Protein AF-A0A109FI94-F1 (afdb_monomer)

Radius of gyration: 16.59 Å; Cα contacts (8 Å, |Δi|>4): 95; chains: 1; bounding box: 42×20×38 Å

Structure (mmCIF, N/CA/C/O backbone):
data_AF-A0A109FI94-F1
#
_entry.id   AF-A0A109FI94-F1
#
loop_
_atom_site.group_PDB
_atom_site.id
_atom_site.type_symbol
_atom_site.label_atom_id
_atom_site.label_alt_id
_atom_site.label_comp_id
_atom_site.label_asym_id
_atom_site.label_entity_id
_atom_site.label_seq_id
_atom_site.pdbx_PDB_ins_code
_atom_site.Cartn_x
_atom_site.Cartn_y
_atom_site.Cartn_z
_atom_site.occupancy
_atom_site.B_iso_or_equiv
_atom_site.auth_seq_id
_atom_site.auth_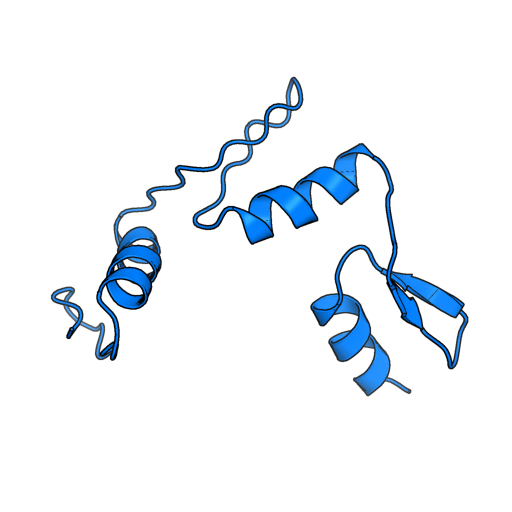comp_id
_atom_site.auth_asym_id
_atom_site.auth_atom_id
_atom_site.pdbx_PDB_model_num
ATOM 1 N N . HIS A 1 1 ? 10.724 2.139 -19.602 1.00 91.19 1 HIS A N 1
ATOM 2 C CA . HIS A 1 1 ? 11.697 1.624 -18.616 1.00 91.19 1 HIS A CA 1
ATOM 3 C C . HIS A 1 1 ? 11.439 0.140 -18.350 1.00 91.19 1 HIS A C 1
ATOM 5 O O . HIS A 1 1 ? 10.527 -0.166 -17.583 1.00 91.19 1 HIS A O 1
ATOM 11 N N . PRO A 1 2 ? 12.141 -0.774 -19.041 1.00 92.50 2 PRO A N 1
ATOM 12 C CA . PRO A 1 2 ? 12.055 -2.212 -18.773 1.00 92.50 2 PRO A CA 1
ATOM 13 C C . PRO A 1 2 ? 12.753 -2.578 -17.456 1.00 92.50 2 PRO A C 1
ATOM 15 O O . PRO A 1 2 ? 13.739 -1.938 -17.089 1.00 92.50 2 PRO A O 1
ATOM 18 N N . CYS A 1 3 ? 12.234 -3.582 -16.747 1.00 94.56 3 CYS A N 1
ATOM 19 C CA . CYS A 1 3 ? 12.917 -4.162 -15.597 1.00 94.56 3 CYS A CA 1
ATOM 20 C C . CYS A 1 3 ? 14.106 -5.021 -16.066 1.00 94.56 3 CYS A C 1
ATOM 22 O O . CYS A 1 3 ? 13.928 -5.807 -16.992 1.00 94.56 3 CYS A O 1
ATOM 24 N N . PRO A 1 4 ? 15.307 -4.882 -15.472 1.00 92.62 4 PRO A N 1
ATOM 25 C CA . PRO A 1 4 ? 16.474 -5.677 -15.860 1.00 92.62 4 PRO A CA 1
ATOM 26 C C . PRO A 1 4 ? 16.568 -7.033 -15.137 1.00 92.62 4 PRO A C 1
ATOM 28 O O . PRO A 1 4 ? 17.504 -7.783 -15.388 1.00 92.62 4 PRO A O 1
ATOM 31 N N . ILE A 1 5 ? 15.660 -7.328 -14.200 1.00 93.94 5 ILE A N 1
ATOM 32 C CA . ILE A 1 5 ? 15.702 -8.558 -13.399 1.00 93.94 5 ILE A CA 1
ATOM 33 C C . ILE A 1 5 ? 15.254 -9.751 -14.261 1.00 93.94 5 ILE A C 1
ATOM 35 O O . ILE A 1 5 ? 14.188 -9.651 -14.877 1.00 93.94 5 ILE A O 1
ATOM 39 N N . PRO A 1 6 ? 16.020 -10.864 -14.292 1.00 93.06 6 PRO A N 1
ATOM 40 C CA . PRO A 1 6 ? 15.595 -12.099 -14.949 1.00 93.06 6 PRO A CA 1
ATOM 41 C C . PRO A 1 6 ? 14.205 -12.536 -14.471 1.00 93.06 6 PRO A C 1
ATOM 43 O O . PRO A 1 6 ? 13.861 -12.335 -13.306 1.00 93.06 6 PRO A O 1
ATOM 46 N N . ASP A 1 7 ? 13.392 -13.073 -15.382 1.00 92.31 7 ASP A N 1
ATOM 47 C CA . ASP A 1 7 ? 12.015 -13.516 -15.107 1.00 92.31 7 ASP A CA 1
ATOM 48 C C . ASP A 1 7 ? 11.045 -12.392 -14.669 1.00 92.31 7 ASP A C 1
ATOM 50 O O . ASP A 1 7 ? 9.984 -12.643 -14.090 1.00 92.31 7 ASP A O 1
ATOM 54 N N . CYS A 1 8 ? 11.375 -11.123 -14.957 1.00 93.69 8 CYS A N 1
ATOM 55 C CA . CYS A 1 8 ? 10.487 -9.979 -14.746 1.00 93.69 8 CYS A CA 1
ATOM 56 C C . CYS A 1 8 ? 10.241 -9.182 -16.037 1.00 93.69 8 CYS A C 1
ATOM 58 O O . CYS A 1 8 ? 10.934 -8.213 -16.342 1.00 93.69 8 CYS A O 1
ATOM 60 N N . ASP A 1 9 ? 9.155 -9.501 -16.745 1.00 94.38 9 ASP A N 1
ATOM 61 C CA . ASP A 1 9 ? 8.787 -8.851 -18.017 1.00 94.38 9 ASP A CA 1
ATOM 62 C C . ASP A 1 9 ? 8.135 -7.462 -17.876 1.00 94.38 9 ASP A C 1
ATOM 64 O O . ASP A 1 9 ? 7.586 -6.897 -18.831 1.00 94.38 9 ASP A O 1
ATOM 68 N N . LYS A 1 10 ? 8.163 -6.864 -16.679 1.00 96.19 10 LYS A N 1
ATOM 69 C CA . LYS A 1 10 ? 7.475 -5.593 -16.425 1.00 96.19 10 LYS A CA 1
ATOM 70 C C . LYS A 1 10 ? 8.188 -4.421 -17.095 1.00 96.19 10 LYS A C 1
ATOM 72 O O . LYS A 1 10 ? 9.382 -4.182 -16.907 1.00 96.19 10 LYS A O 1
ATOM 77 N N . LYS A 1 11 ? 7.411 -3.614 -17.819 1.00 96.62 11 LYS A N 1
ATOM 78 C CA . LYS A 1 11 ? 7.854 -2.368 -18.457 1.00 96.62 11 LYS A CA 1
ATOM 79 C C . LYS A 1 11 ? 7.001 -1.207 -17.965 1.00 96.62 11 LYS A C 1
ATOM 81 O O . LYS A 1 11 ? 5.781 -1.307 -17.888 1.00 96.62 11 LYS A O 1
ATOM 86 N N . PHE A 1 12 ? 7.649 -0.090 -17.654 1.00 97.19 12 PHE A N 1
ATOM 87 C CA . PHE A 1 12 ? 6.995 1.092 -17.095 1.00 97.19 12 PHE A CA 1
ATOM 88 C C . PHE A 1 12 ? 7.152 2.293 -18.015 1.00 97.19 12 PHE A C 1
ATOM 90 O O . PHE A 1 12 ? 8.248 2.550 -18.521 1.00 97.19 12 PHE A O 1
ATOM 97 N N . ALA A 1 13 ? 6.075 3.059 -18.182 1.00 97.06 13 ALA A N 1
ATOM 98 C CA . ALA A 1 13 ? 6.093 4.302 -18.949 1.00 97.06 13 ALA A CA 1
ATOM 99 C C . ALA A 1 13 ? 6.927 5.395 -18.258 1.00 97.06 13 ALA A C 1
ATOM 101 O O . ALA A 1 13 ? 7.628 6.144 -18.928 1.00 97.06 13 ALA A O 1
ATOM 102 N N . ARG A 1 14 ? 6.902 5.461 -16.917 1.00 97.19 14 ARG A N 1
ATOM 103 C CA . ARG A 1 14 ? 7.626 6.473 -16.127 1.00 97.19 14 ARG A CA 1
ATOM 104 C C . ARG A 1 14 ? 8.756 5.862 -15.305 1.00 97.19 14 ARG A C 1
ATOM 106 O O . ARG A 1 14 ? 8.630 4.755 -14.779 1.00 97.19 14 ARG A O 1
ATOM 113 N N . LYS A 1 15 ? 9.849 6.616 -15.138 1.00 95.75 15 LYS A N 1
ATOM 114 C CA . LYS A 1 15 ? 11.010 6.198 -14.332 1.00 95.75 15 LYS A CA 1
ATOM 115 C C . LYS A 1 15 ? 10.641 5.998 -12.863 1.00 95.75 15 LYS A C 1
ATOM 117 O O . LYS A 1 15 ? 11.109 5.049 -12.248 1.00 95.75 15 LYS A O 1
ATOM 122 N N . SER A 1 16 ? 9.788 6.857 -12.310 1.00 94.94 16 SER A N 1
ATOM 123 C CA . SER A 1 16 ? 9.308 6.754 -10.925 1.00 94.94 16 SER A CA 1
ATOM 124 C C . SER A 1 16 ? 8.556 5.447 -10.662 1.00 94.94 16 SER A C 1
ATOM 126 O O . SER A 1 16 ? 8.765 4.813 -9.629 1.00 94.94 16 SER A O 1
ATOM 128 N N . ASP A 1 17 ? 7.728 5.015 -11.616 1.00 96.62 17 ASP A N 1
ATOM 12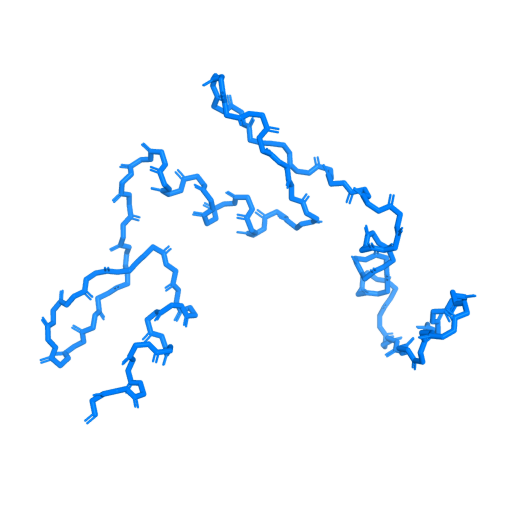9 C CA . ASP A 1 17 ? 6.990 3.754 -11.539 1.00 96.62 17 ASP A CA 1
ATOM 130 C C . ASP A 1 17 ? 7.934 2.550 -11.589 1.00 96.62 17 ASP A C 1
ATOM 132 O O . ASP A 1 17 ? 7.804 1.641 -10.769 1.00 96.62 17 ASP A O 1
ATOM 136 N N . PHE A 1 18 ? 8.930 2.591 -12.482 1.00 96.50 18 PHE A N 1
ATOM 137 C CA . PHE A 1 18 ? 9.991 1.586 -12.535 1.00 96.50 18 PHE A CA 1
ATOM 138 C C . PHE A 1 18 ? 10.781 1.511 -11.225 1.00 96.50 18 PHE A C 1
ATOM 140 O O . PHE A 1 18 ? 10.901 0.429 -10.663 1.00 96.50 18 PHE A O 1
ATOM 147 N N . LEU A 1 19 ? 11.273 2.638 -10.699 1.00 95.88 19 LEU A N 1
ATOM 148 C CA . LEU A 1 19 ? 12.046 2.658 -9.451 1.00 95.88 19 LEU A CA 1
ATOM 149 C C . LEU A 1 19 ? 11.232 2.107 -8.278 1.00 95.88 19 LEU A C 1
ATOM 151 O O . LEU A 1 19 ? 11.730 1.302 -7.497 1.00 95.88 19 LEU A O 1
ATOM 155 N N . ARG A 1 20 ? 9.954 2.486 -8.180 1.00 96.44 20 ARG A N 1
ATOM 156 C CA . ARG A 1 20 ? 9.039 1.939 -7.174 1.00 96.44 20 ARG A CA 1
ATOM 157 C C . ARG A 1 20 ? 8.877 0.426 -7.311 1.00 96.44 20 ARG A C 1
ATOM 159 O O . ARG A 1 20 ? 8.846 -0.263 -6.298 1.00 96.44 20 ARG A O 1
ATOM 166 N N . HIS A 1 21 ? 8.735 -0.081 -8.532 1.00 96.75 21 HIS A N 1
ATOM 167 C CA . HIS A 1 21 ? 8.654 -1.516 -8.772 1.00 96.75 21 HIS A CA 1
ATOM 168 C C . HIS A 1 21 ? 9.967 -2.229 -8.435 1.00 96.75 21 HIS A C 1
ATOM 170 O O . HIS A 1 21 ? 9.933 -3.274 -7.797 1.00 96.75 21 HIS A O 1
ATOM 176 N N . TYR A 1 22 ? 11.108 -1.654 -8.810 1.00 96.12 22 TYR A N 1
ATOM 177 C CA . TYR A 1 22 ? 12.424 -2.244 -8.590 1.00 96.12 22 TYR A CA 1
ATOM 178 C C . TYR A 1 22 ? 12.715 -2.494 -7.103 1.00 96.12 22 TYR A C 1
ATOM 180 O O . TYR A 1 22 ? 13.296 -3.517 -6.752 1.00 96.12 22 TYR A O 1
ATOM 188 N N . ARG A 1 23 ? 12.187 -1.645 -6.210 1.00 97.06 23 ARG A N 1
ATOM 189 C CA . ARG A 1 23 ? 12.228 -1.858 -4.750 1.00 97.06 23 ARG A CA 1
ATOM 190 C C . ARG A 1 23 ? 11.610 -3.174 -4.278 1.00 97.06 23 ARG A C 1
ATOM 192 O O . ARG A 1 23 ? 11.940 -3.651 -3.199 1.00 97.06 23 ARG A O 1
ATOM 199 N N . ILE A 1 24 ? 10.709 -3.770 -5.060 1.00 96.19 24 ILE A N 1
ATOM 200 C CA . ILE A 1 24 ? 10.145 -5.092 -4.759 1.00 96.19 24 ILE A CA 1
ATOM 201 C C . ILE A 1 24 ? 11.231 -6.166 -4.876 1.00 96.19 24 ILE A C 1
ATOM 203 O O . ILE A 1 24 ? 11.262 -7.074 -4.054 1.00 96.19 24 ILE A O 1
ATOM 207 N N . HIS A 1 25 ? 12.128 -6.043 -5.857 1.00 95.69 25 HIS A N 1
ATOM 208 C CA . HIS A 1 25 ? 13.229 -6.983 -6.061 1.00 95.69 25 HIS A CA 1
ATOM 209 C C . HIS A 1 25 ? 14.363 -6.773 -5.057 1.00 95.69 25 HIS A C 1
ATOM 211 O O . HIS A 1 25 ? 14.915 -7.743 -4.553 1.00 95.69 25 HIS A O 1
ATOM 217 N N . THR A 1 26 ? 14.693 -5.521 -4.729 1.00 95.62 26 THR A N 1
ATOM 218 C CA . THR A 1 26 ? 15.769 -5.219 -3.768 1.00 95.62 26 THR A CA 1
ATOM 219 C C . THR A 1 26 ? 15.338 -5.360 -2.309 1.00 95.62 26 THR A C 1
ATOM 221 O O . THR A 1 26 ? 16.181 -5.388 -1.419 1.00 95.62 26 THR A O 1
ATOM 224 N N . GLY A 1 27 ? 14.030 -5.392 -2.039 1.00 96.00 27 GLY A N 1
ATOM 225 C CA . GLY A 1 27 ? 13.486 -5.358 -0.683 1.00 96.00 27 GLY A CA 1
ATOM 226 C C . GLY A 1 27 ? 13.593 -3.988 -0.000 1.00 96.00 27 GLY A C 1
ATOM 227 O O . GLY A 1 27 ? 13.230 -3.869 1.171 1.00 96.00 27 GLY A O 1
ATOM 228 N N . GLU A 1 28 ? 14.050 -2.947 -0.705 1.00 97.50 28 GLU A N 1
ATOM 229 C CA . GLU A 1 28 ? 14.187 -1.598 -0.157 1.00 97.50 28 GLU A CA 1
ATOM 230 C C . GLU A 1 28 ? 12.817 -1.048 0.277 1.00 97.50 28 GLU A C 1
ATOM 232 O O . GLU A 1 28 ? 11.877 -0.914 -0.514 1.00 97.50 28 GLU A O 1
ATOM 237 N N . ARG A 1 29 ? 12.706 -0.680 1.554 1.00 97.62 29 ARG A N 1
ATOM 238 C CA . ARG A 1 29 ? 11.487 -0.129 2.158 1.00 97.62 29 ARG A CA 1
ATOM 239 C C . ARG A 1 29 ? 11.799 1.191 2.868 1.00 97.62 29 ARG A C 1
ATOM 241 O O . ARG A 1 29 ? 11.954 1.203 4.087 1.00 97.62 29 ARG A O 1
ATOM 248 N N . PRO A 1 30 ? 11.881 2.309 2.125 1.00 96.88 30 PRO A N 1
ATOM 249 C CA . PRO A 1 30 ? 12.358 3.586 2.664 1.00 96.88 30 PRO A CA 1
ATOM 250 C C . PRO A 1 30 ? 11.426 4.203 3.709 1.00 96.88 30 PRO A C 1
ATOM 252 O O . PRO A 1 30 ? 11.822 5.090 4.458 1.00 96.88 30 PRO A O 1
ATOM 255 N N . PHE A 1 31 ? 10.157 3.796 3.718 1.00 98.19 31 PHE A N 1
ATOM 256 C CA . PHE A 1 31 ? 9.130 4.421 4.540 1.00 98.19 31 PHE A CA 1
ATOM 257 C C . PHE A 1 31 ? 8.905 3.589 5.796 1.00 98.19 31 PHE A C 1
ATOM 259 O O . PHE A 1 31 ? 8.142 2.627 5.773 1.00 98.19 31 PHE A O 1
ATOM 266 N N . VAL A 1 32 ? 9.584 3.952 6.879 1.00 98.19 32 VAL A N 1
ATOM 267 C CA . VAL A 1 32 ? 9.529 3.241 8.163 1.00 98.19 32 VAL A CA 1
ATOM 268 C C . VAL A 1 32 ? 8.429 3.820 9.053 1.00 98.19 32 VAL A C 1
ATOM 270 O O . VAL A 1 32 ? 8.216 5.031 9.094 1.00 98.19 32 VAL A O 1
ATOM 273 N N . CYS A 1 33 ? 7.715 2.947 9.759 1.00 98.31 33 CYS A N 1
ATOM 274 C CA . CYS A 1 33 ? 6.753 3.323 10.781 1.00 98.31 33 CYS A CA 1
ATOM 275 C C . CYS A 1 33 ? 7.480 3.916 11.988 1.00 98.31 33 CYS A C 1
ATOM 277 O O . CYS A 1 33 ? 8.355 3.278 12.567 1.00 98.31 33 CYS A O 1
ATOM 279 N N . SER A 1 34 ? 7.094 5.130 12.376 1.00 96.62 34 SER A N 1
ATOM 280 C CA . SER A 1 34 ? 7.680 5.837 13.517 1.00 96.62 34 SER A CA 1
ATOM 281 C C . SER A 1 34 ? 7.108 5.403 14.868 1.00 96.62 34 SER A C 1
ATOM 283 O O . SER A 1 34 ? 7.553 5.900 15.899 1.00 96.62 34 SER A O 1
ATOM 285 N N . GLN A 1 35 ? 6.118 4.503 14.890 1.00 97.56 35 GLN A N 1
ATOM 286 C CA . GLN A 1 35 ? 5.516 4.045 16.140 1.00 97.56 35 GLN A CA 1
ATOM 287 C C . GLN A 1 35 ? 6.477 3.128 16.913 1.00 97.56 35 GLN A C 1
ATOM 289 O O . GLN A 1 35 ? 6.967 2.144 16.339 1.00 97.56 35 GLN A O 1
ATOM 294 N N . PRO A 1 36 ? 6.724 3.410 18.208 1.00 96.94 36 PRO A N 1
ATOM 295 C CA . PRO A 1 36 ? 7.593 2.594 19.047 1.00 96.94 36 PRO A CA 1
ATOM 296 C C . PRO A 1 36 ? 7.164 1.124 19.047 1.00 96.94 36 PRO A C 1
ATOM 298 O O . PRO A 1 36 ? 5.981 0.810 19.166 1.00 96.94 36 PRO A O 1
ATOM 301 N N . GLY A 1 37 ? 8.124 0.214 18.876 1.00 96.50 37 GLY A N 1
ATOM 302 C CA . GLY A 1 37 ? 7.875 -1.232 18.867 1.00 96.50 37 GLY A CA 1
ATOM 303 C C . GLY A 1 37 ? 7.214 -1.792 17.598 1.00 96.50 37 GLY A C 1
ATOM 304 O O . GLY A 1 37 ? 7.056 -3.004 17.499 1.00 96.50 37 GLY A O 1
ATOM 305 N N . CYS A 1 38 ? 6.850 -0.966 16.606 1.00 97.12 38 CYS A N 1
ATOM 306 C CA . CYS A 1 38 ? 6.227 -1.461 15.372 1.00 97.12 38 CYS A CA 1
ATOM 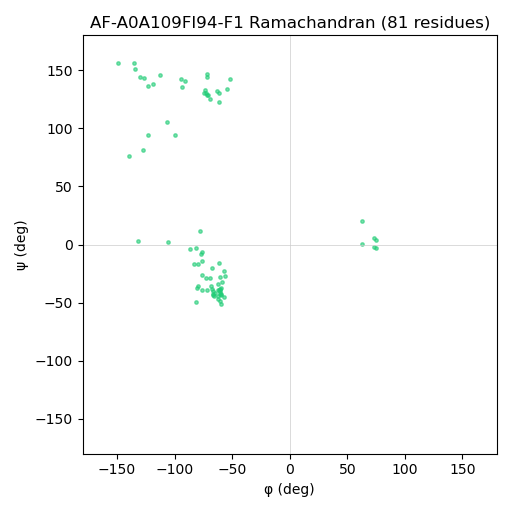307 C C . CYS A 1 38 ? 7.255 -2.009 14.369 1.00 97.12 38 CYS A C 1
ATOM 309 O O . CYS A 1 38 ? 7.064 -3.091 13.816 1.00 97.12 38 CYS A O 1
ATOM 311 N N . GLY A 1 39 ? 8.322 -1.249 14.090 1.00 95.62 39 GLY A N 1
ATOM 312 C CA . GLY A 1 39 ? 9.421 -1.652 13.196 1.00 95.62 39 GLY A CA 1
ATOM 313 C C . GLY A 1 39 ? 9.043 -1.913 11.726 1.00 95.62 39 GLY A C 1
ATOM 314 O O . GLY A 1 39 ? 9.905 -2.261 10.922 1.00 95.62 39 GLY A O 1
ATOM 315 N N . LYS A 1 40 ? 7.770 -1.755 11.340 1.00 97.94 40 LYS A N 1
ATOM 316 C CA . LYS A 1 40 ? 7.292 -2.021 9.975 1.00 97.94 40 LYS A CA 1
ATOM 317 C C . LYS A 1 40 ? 7.784 -0.963 8.996 1.00 97.94 40 LYS A C 1
ATOM 319 O O . LYS A 1 40 ? 7.825 0.220 9.318 1.00 97.94 40 LYS A O 1
ATOM 324 N N . SER A 1 41 ? 8.081 -1.377 7.769 1.00 97.88 41 SER A N 1
ATOM 325 C CA . SER A 1 41 ? 8.511 -0.486 6.692 1.00 97.88 41 SER A CA 1
ATOM 326 C C . SER A 1 41 ? 7.805 -0.799 5.372 1.00 97.88 41 SER A C 1
ATOM 328 O O . SER A 1 41 ? 7.305 -1.903 5.146 1.00 97.88 41 SER A O 1
ATOM 330 N N . PHE A 1 42 ? 7.729 0.198 4.492 1.00 98.12 42 PHE A N 1
ATOM 331 C CA . PHE A 1 42 ? 6.933 0.162 3.270 1.00 98.12 42 PHE A CA 1
ATOM 332 C C . PHE A 1 42 ? 7.721 0.689 2.069 1.00 98.12 42 PHE A C 1
ATOM 334 O O . PHE A 1 42 ? 8.574 1.568 2.183 1.00 98.12 42 PHE A O 1
ATOM 341 N N . ILE A 1 43 ? 7.387 0.173 0.882 1.00 97.88 43 ILE A N 1
ATOM 342 C CA . ILE A 1 43 ? 7.955 0.616 -0.405 1.00 97.88 43 ILE A CA 1
ATOM 343 C C . ILE A 1 43 ? 7.415 1.997 -0.812 1.00 97.88 43 ILE A C 1
ATOM 345 O O . ILE A 1 43 ? 8.083 2.751 -1.524 1.00 97.88 43 ILE A O 1
ATOM 349 N N . GLN A 1 44 ? 6.194 2.327 -0.374 1.00 96.75 44 GLN A N 1
ATOM 350 C CA . GLN A 1 44 ? 5.465 3.540 -0.745 1.00 96.75 44 GLN A CA 1
ATOM 351 C C . GLN A 1 44 ? 5.009 4.319 0.489 1.00 96.75 44 GLN A C 1
ATOM 353 O O . GLN A 1 44 ? 4.538 3.728 1.460 1.00 96.75 44 GLN A O 1
ATOM 358 N N . ARG A 1 45 ? 5.047 5.654 0.398 1.00 96.56 45 ARG A N 1
ATOM 359 C CA . ARG A 1 45 ? 4.553 6.557 1.447 1.00 96.56 45 ARG A CA 1
ATOM 360 C C . ARG A 1 45 ? 3.063 6.364 1.731 1.00 96.56 45 ARG A C 1
ATOM 362 O O . ARG A 1 45 ? 2.678 6.319 2.889 1.00 96.56 45 ARG A O 1
ATOM 369 N N . SER A 1 46 ? 2.237 6.200 0.697 1.00 95.44 46 SER A N 1
ATOM 370 C CA . SER A 1 46 ? 0.790 5.980 0.852 1.00 95.44 46 SER A CA 1
ATOM 371 C C . SER A 1 46 ? 0.472 4.721 1.663 1.00 95.44 46 SER A C 1
ATOM 373 O O . SER A 1 46 ? -0.438 4.738 2.486 1.00 95.44 46 SER A O 1
ATOM 375 N N . ALA A 1 47 ? 1.254 3.652 1.482 1.00 96.94 47 ALA A N 1
ATOM 376 C CA . ALA A 1 47 ? 1.111 2.427 2.262 1.00 96.94 47 ALA A CA 1
ATOM 377 C C . ALA A 1 47 ? 1.464 2.649 3.741 1.00 96.94 47 ALA A C 1
ATOM 379 O O . ALA A 1 47 ? 0.741 2.163 4.606 1.00 96.94 47 ALA A O 1
ATOM 380 N N . LEU A 1 48 ? 2.508 3.437 4.035 1.00 97.94 48 LEU A N 1
ATOM 381 C CA . LEU A 1 48 ? 2.811 3.855 5.405 1.00 97.94 48 LEU A CA 1
ATOM 382 C C . LEU A 1 48 ? 1.666 4.693 5.995 1.00 97.94 48 LEU A C 1
ATOM 384 O O . LEU A 1 48 ? 1.220 4.407 7.098 1.00 97.94 48 LEU A O 1
ATOM 388 N N . THR A 1 49 ? 1.143 5.683 5.267 1.00 96.75 49 THR A N 1
ATOM 389 C CA . THR A 1 49 ? 0.025 6.520 5.741 1.00 96.75 49 THR A CA 1
ATOM 390 C C . THR A 1 49 ? -1.206 5.687 6.096 1.00 96.75 49 THR A C 1
ATOM 392 O O . THR A 1 49 ? -1.789 5.881 7.158 1.00 96.75 49 THR A O 1
ATOM 395 N N . VAL A 1 50 ? -1.580 4.726 5.246 1.00 97.19 50 VAL A N 1
AT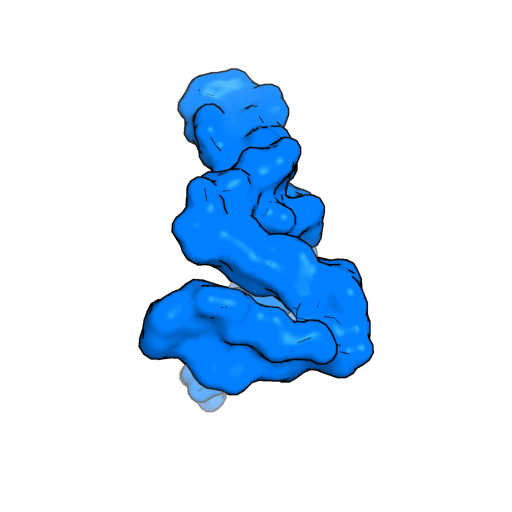OM 396 C CA . VAL A 1 50 ? -2.676 3.793 5.547 1.00 97.19 50 VAL A CA 1
ATOM 397 C C . VAL A 1 50 ? -2.330 2.911 6.745 1.00 97.19 50 VAL A C 1
ATOM 399 O O . VAL A 1 50 ? -3.173 2.705 7.611 1.00 97.19 50 VAL A O 1
ATOM 402 N N . HIS A 1 51 ? -1.096 2.416 6.838 1.00 97.31 51 HIS A N 1
ATOM 403 C CA . HIS A 1 51 ? -0.659 1.607 7.971 1.00 97.31 51 HIS A CA 1
ATOM 404 C C . HIS A 1 51 ? -0.755 2.354 9.308 1.00 97.31 51 HIS A C 1
ATOM 406 O O . HIS A 1 51 ? -1.184 1.754 10.292 1.00 97.31 51 HIS A O 1
ATOM 412 N N . MET A 1 52 ? -0.432 3.651 9.346 1.00 97.81 52 MET A N 1
ATOM 413 C CA . MET A 1 52 ? -0.542 4.460 10.567 1.00 97.81 52 MET A CA 1
ATOM 414 C C . MET A 1 52 ? -1.955 4.445 11.159 1.00 97.81 52 MET A C 1
ATOM 416 O O . MET A 1 52 ? -2.107 4.524 12.378 1.00 97.81 52 MET A O 1
ATOM 420 N N . ARG A 1 53 ? -2.985 4.240 10.327 1.00 97.00 53 ARG A N 1
ATOM 421 C CA . ARG A 1 53 ? -4.374 4.120 10.783 1.00 97.00 53 ARG A CA 1
ATOM 422 C C . ARG A 1 53 ? -4.593 2.947 11.735 1.00 97.00 53 ARG A C 1
ATOM 424 O O . ARG A 1 53 ? -5.431 3.046 12.621 1.00 97.00 53 ARG A O 1
ATOM 431 N N . VAL A 1 54 ? -3.796 1.880 11.627 1.00 96.25 54 VAL A N 1
ATOM 432 C CA . VAL A 1 54 ? -3.831 0.736 12.557 1.00 96.25 54 VAL A CA 1
ATOM 433 C C . VAL A 1 54 ? -3.466 1.155 13.981 1.00 96.25 54 VAL A C 1
ATOM 435 O O . VAL A 1 54 ? -4.016 0.608 14.929 1.00 96.25 54 VAL A O 1
ATOM 438 N N . HIS A 1 55 ? -2.570 2.130 14.137 1.00 96.69 55 HIS A N 1
ATOM 439 C CA . HIS A 1 55 ? -2.157 2.629 15.449 1.00 96.69 55 HIS A CA 1
ATOM 440 C C . HIS A 1 55 ? -3.160 3.626 16.028 1.00 96.69 55 HIS A C 1
ATOM 442 O O . HIS A 1 55 ? -3.425 3.611 17.222 1.00 96.69 55 HIS A O 1
ATOM 448 N N . THR A 1 56 ? -3.751 4.465 15.177 1.00 95.69 56 THR A N 1
ATOM 449 C CA . THR A 1 56 ? -4.744 5.467 15.604 1.00 95.69 56 THR A CA 1
ATOM 450 C C . THR A 1 56 ? -6.167 4.917 15.735 1.00 95.69 56 THR A C 1
ATOM 452 O O . THR A 1 56 ? -7.025 5.578 16.304 1.00 95.69 56 TH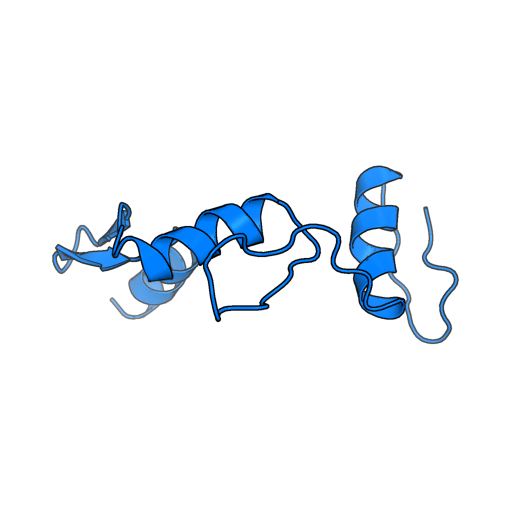R A O 1
ATOM 455 N N . GLY A 1 57 ? -6.452 3.750 15.151 1.00 95.25 57 GLY A N 1
ATOM 456 C CA . GLY A 1 57 ? -7.812 3.222 15.016 1.00 95.25 57 GLY A CA 1
ATOM 457 C C . GLY A 1 57 ? -8.670 3.901 13.937 1.00 95.25 57 GLY A C 1
ATOM 458 O O . GLY A 1 57 ? -9.837 3.540 13.796 1.00 95.25 57 GLY A O 1
ATOM 459 N N . ASP A 1 58 ? -8.115 4.842 13.167 1.00 97.12 58 ASP A N 1
ATOM 460 C CA . ASP A 1 58 ? -8.828 5.596 12.132 1.00 97.12 58 ASP A CA 1
ATOM 461 C C . ASP A 1 58 ? -9.391 4.691 11.016 1.00 97.12 58 ASP A C 1
ATOM 463 O O . ASP A 1 58 ? -8.700 3.845 10.435 1.00 97.12 58 ASP A O 1
ATOM 467 N N . LYS A 1 59 ? -10.677 4.873 10.703 1.00 96.44 59 LYS A N 1
ATOM 468 C CA . LYS A 1 59 ? -11.406 4.124 9.670 1.00 96.44 59 LYS A CA 1
ATOM 469 C C . LYS A 1 59 ? -12.328 5.062 8.886 1.00 96.44 59 LYS A C 1
ATOM 471 O O . LYS A 1 59 ? -13.542 5.030 9.079 1.00 96.44 59 LYS A O 1
ATOM 476 N N . PRO A 1 60 ? -11.775 5.881 7.977 1.00 95.94 60 PRO A N 1
ATOM 477 C CA . PRO A 1 60 ? -12.525 6.963 7.340 1.00 95.94 60 PRO A CA 1
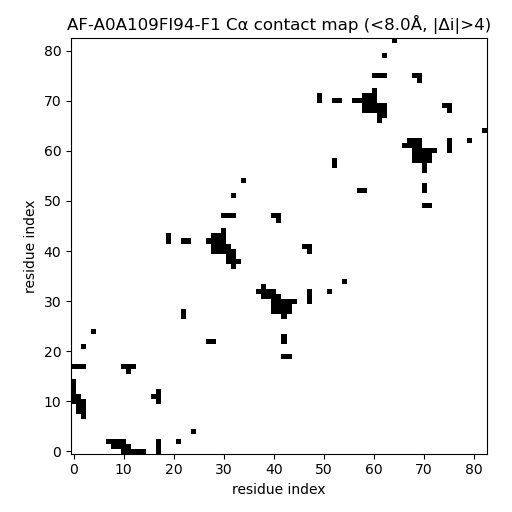ATOM 478 C C . PRO A 1 60 ? -13.487 6.483 6.244 1.00 95.94 60 PRO A C 1
ATOM 480 O O . PRO A 1 60 ? -14.231 7.280 5.680 1.00 95.94 60 PRO A O 1
ATOM 483 N N . HIS A 1 61 ? -13.462 5.196 5.888 1.00 97.19 61 HIS A N 1
ATOM 484 C CA . HIS A 1 61 ? -14.234 4.666 4.770 1.00 97.19 61 HIS A CA 1
ATOM 485 C C . HIS A 1 61 ? -15.415 3.832 5.269 1.00 97.19 61 HIS A C 1
ATOM 487 O O . HIS A 1 61 ? -15.228 2.695 5.695 1.00 97.19 61 HIS A O 1
ATOM 493 N N . ALA A 1 62 ? -16.627 4.376 5.178 1.00 97.88 62 ALA A N 1
ATOM 494 C CA . ALA A 1 62 ? -17.858 3.677 5.538 1.00 97.88 62 ALA A CA 1
ATOM 495 C C . ALA A 1 62 ? -18.502 2.983 4.328 1.00 97.88 62 ALA A C 1
ATOM 497 O O . ALA A 1 62 ? -18.637 3.577 3.255 1.00 97.88 62 ALA A O 1
ATOM 498 N N . CYS A 1 63 ? -18.937 1.737 4.510 1.00 97.94 63 CYS A N 1
ATOM 499 C CA . CYS A 1 63 ? -19.867 1.083 3.596 1.00 97.94 63 CYS A CA 1
ATOM 500 C C . CYS A 1 63 ? -21.258 1.709 3.741 1.00 97.94 63 CYS A C 1
ATOM 502 O O . CYS A 1 63 ? -21.767 1.805 4.853 1.00 97.94 63 CYS A O 1
ATOM 504 N N . GLN A 1 64 ? -21.869 2.118 2.628 1.00 96.69 64 GLN A N 1
ATOM 505 C CA . GLN A 1 64 ? -23.205 2.724 2.639 1.00 96.69 64 GLN A CA 1
ATOM 506 C C . GLN A 1 64 ? -24.321 1.687 2.833 1.00 96.69 64 GLN A C 1
ATOM 508 O O . GLN A 1 64 ? -25.359 2.024 3.384 1.00 96.69 64 GLN A O 1
ATOM 513 N N . ASP A 1 65 ? -24.085 0.430 2.448 1.00 96.44 65 ASP A N 1
ATOM 514 C CA . ASP A 1 65 ? -25.096 -0.631 2.518 1.00 96.44 65 ASP A CA 1
ATOM 515 C C . ASP A 1 65 ? -25.242 -1.208 3.939 1.00 96.44 65 ASP A C 1
ATOM 517 O O . ASP A 1 65 ? -26.340 -1.547 4.367 1.00 96.44 65 ASP A O 1
ATOM 521 N N . CYS A 1 66 ? -24.141 -1.310 4.698 1.00 97.44 66 CYS A N 1
ATOM 522 C CA . CYS A 1 66 ? -24.144 -1.921 6.038 1.00 97.44 66 CYS A CA 1
ATOM 523 C C . CYS A 1 66 ? -23.451 -1.103 7.143 1.00 97.44 66 CYS A C 1
ATOM 525 O O . CYS A 1 66 ? -23.312 -1.581 8.268 1.00 97.44 66 CYS A O 1
ATOM 527 N N . GLY A 1 67 ? -22.952 0.101 6.849 1.00 96.50 67 GLY A N 1
ATOM 528 C CA . GLY A 1 67 ? -22.309 0.988 7.831 1.00 96.50 67 GLY A CA 1
ATOM 529 C C . GLY A 1 67 ? -20.910 0.560 8.297 1.00 96.50 67 GLY A C 1
ATOM 530 O O . GLY A 1 67 ? -20.269 1.273 9.071 1.00 96.50 67 GLY A O 1
ATOM 531 N N . ARG A 1 68 ? -20.389 -0.586 7.838 1.00 97.31 68 ARG A N 1
ATOM 532 C CA . ARG A 1 68 ? -19.078 -1.094 8.268 1.00 97.31 68 ARG A CA 1
ATOM 533 C C . ARG A 1 68 ? -17.946 -0.144 7.863 1.00 97.31 68 ARG A C 1
ATOM 535 O O . ARG A 1 68 ? -17.854 0.267 6.707 1.00 97.31 68 ARG A O 1
ATOM 542 N N . LEU A 1 69 ? -17.057 0.157 8.812 1.00 97.44 69 LEU A N 1
ATOM 543 C CA . LEU A 1 69 ? -15.924 1.067 8.621 1.00 97.44 69 LEU A CA 1
ATOM 544 C C . LEU A 1 69 ? -14.633 0.330 8.230 1.00 97.44 69 LEU A C 1
ATOM 546 O O . LEU A 1 69 ? -14.312 -0.732 8.774 1.00 97.44 69 LEU A O 1
ATOM 550 N N . PHE A 1 70 ? -13.851 0.946 7.345 1.00 96.75 70 PHE A N 1
ATOM 551 C CA . PHE A 1 70 ? -12.592 0.434 6.809 1.00 96.75 70 PHE A CA 1
ATOM 552 C C . PHE A 1 70 ? -11.477 1.479 6.900 1.00 96.75 70 PHE A C 1
ATOM 554 O O . PHE A 1 70 ? -11.687 2.675 6.697 1.00 96.75 70 PHE A O 1
ATOM 561 N N . SER A 1 71 ? -10.260 1.004 7.166 1.00 95.19 71 SER A N 1
ATOM 562 C CA . SER A 1 71 ? -9.054 1.834 7.242 1.00 95.19 71 SER A CA 1
ATOM 563 C C . SER A 1 71 ? -8.526 2.259 5.875 1.00 95.19 71 SER A C 1
ATOM 565 O O . SER A 1 71 ? -7.706 3.164 5.809 1.00 95.19 71 SER A O 1
ATOM 567 N N . ASP A 1 72 ? -8.966 1.650 4.774 1.00 95.88 72 ASP A N 1
ATOM 568 C CA . ASP A 1 72 ? -8.575 2.043 3.420 1.00 95.88 72 ASP A CA 1
ATOM 569 C C . ASP A 1 72 ? -9.684 1.767 2.394 1.00 95.88 72 ASP A C 1
ATOM 571 O O . ASP A 1 72 ? -10.551 0.909 2.587 1.00 95.88 72 ASP A O 1
ATOM 575 N N . SER A 1 73 ? -9.649 2.511 1.288 1.00 96.00 73 SER A N 1
ATOM 576 C CA . SER A 1 73 ? -10.667 2.453 0.238 1.00 96.00 73 SER A CA 1
ATOM 577 C C . SER A 1 73 ? -10.655 1.144 -0.549 1.00 96.00 73 SER A C 1
ATOM 579 O O . SER A 1 73 ? -11.705 0.716 -1.025 1.00 96.00 73 SER A O 1
ATOM 581 N N . SER A 1 74 ? -9.502 0.479 -0.674 1.00 95.62 74 SER A N 1
ATOM 582 C CA . SER A 1 74 ? -9.393 -0.786 -1.410 1.00 95.62 74 SER A CA 1
ATOM 583 C C . SER A 1 74 ? -10.056 -1.922 -0.632 1.00 95.62 74 SER A C 1
ATOM 585 O O . SER A 1 74 ? -10.759 -2.748 -1.216 1.00 95.62 74 SER A O 1
ATOM 587 N N . SER A 1 75 ? -9.902 -1.930 0.695 1.00 96.00 75 SER A N 1
ATOM 588 C CA . SER A 1 75 ? -10.609 -2.841 1.594 1.00 96.00 75 SER A CA 1
ATOM 589 C C . SER A 1 75 ? -12.123 -2.637 1.538 1.00 96.00 75 SER A C 1
ATOM 591 O O . SER A 1 75 ? -12.847 -3.625 1.405 1.00 96.00 75 SER A O 1
ATOM 593 N N . LEU A 1 76 ? -12.600 -1.384 1.552 1.00 97.56 76 LEU A N 1
ATOM 594 C CA . LEU A 1 76 ? -14.021 -1.078 1.346 1.00 97.56 76 LEU A CA 1
ATOM 595 C C . LEU A 1 76 ? -14.503 -1.564 -0.031 1.00 97.56 76 LEU A C 1
ATOM 597 O O . LEU A 1 76 ? -15.515 -2.251 -0.118 1.00 97.56 76 LEU A O 1
ATOM 601 N N . ALA A 1 77 ? -13.776 -1.259 -1.108 1.00 97.12 77 ALA A N 1
ATOM 602 C CA . ALA A 1 77 ? -14.152 -1.672 -2.461 1.00 97.12 77 ALA 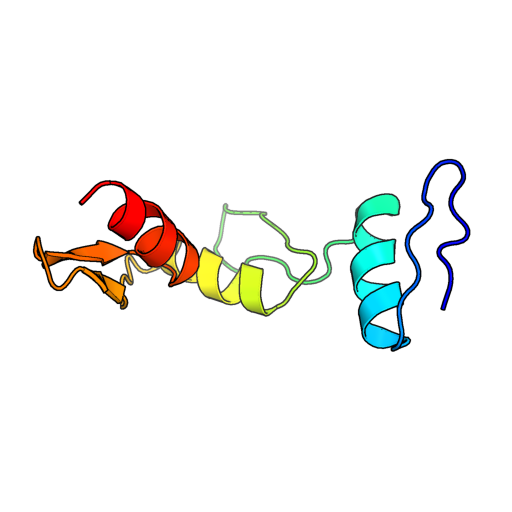A CA 1
ATOM 603 C C . ALA A 1 77 ? -14.219 -3.200 -2.608 1.00 97.12 77 ALA A C 1
ATOM 605 O O . ALA A 1 77 ? -15.112 -3.725 -3.269 1.00 97.12 77 ALA A O 1
ATOM 606 N N . ARG A 1 78 ? -13.304 -3.939 -1.966 1.00 97.12 78 ARG A N 1
ATOM 607 C CA . ARG A 1 78 ? -13.372 -5.404 -1.909 1.00 97.12 78 ARG A CA 1
ATOM 608 C C . ARG A 1 78 ? -14.582 -5.883 -1.117 1.00 97.12 78 ARG A C 1
ATOM 610 O O . ARG A 1 78 ? -15.247 -6.801 -1.573 1.00 97.12 78 ARG A O 1
ATOM 617 N N . HIS A 1 79 ? -14.861 -5.277 0.031 1.00 97.44 79 HIS A N 1
ATOM 618 C CA . HIS A 1 79 ? -16.029 -5.623 0.833 1.00 97.44 79 HIS A CA 1
ATOM 619 C C . HIS A 1 79 ? -17.342 -5.374 0.084 1.00 97.44 79 HIS A C 1
ATOM 621 O O . HIS A 1 79 ? -18.230 -6.208 0.130 1.00 97.44 79 HIS A O 1
ATOM 627 N N . ARG A 1 80 ? -17.449 -4.295 -0.691 1.00 96.75 80 ARG A N 1
ATOM 628 C CA . ARG A 1 80 ? -18.657 -4.022 -1.481 1.00 96.75 80 ARG A CA 1
ATOM 629 C C . ARG A 1 80 ? -18.986 -5.089 -2.529 1.00 96.75 80 ARG A C 1
ATOM 631 O O . ARG A 1 80 ? -20.103 -5.105 -3.011 1.00 96.75 80 ARG A O 1
ATOM 638 N N . ARG A 1 81 ? -18.044 -5.971 -2.883 1.00 96.69 81 ARG A N 1
ATOM 639 C CA . ARG A 1 81 ? -18.284 -7.082 -3.824 1.00 96.69 81 ARG A CA 1
ATOM 640 C C . ARG A 1 81 ? -19.037 -8.268 -3.215 1.00 96.69 81 ARG A C 1
ATOM 642 O O . ARG A 1 81 ? -19.333 -9.201 -3.949 1.00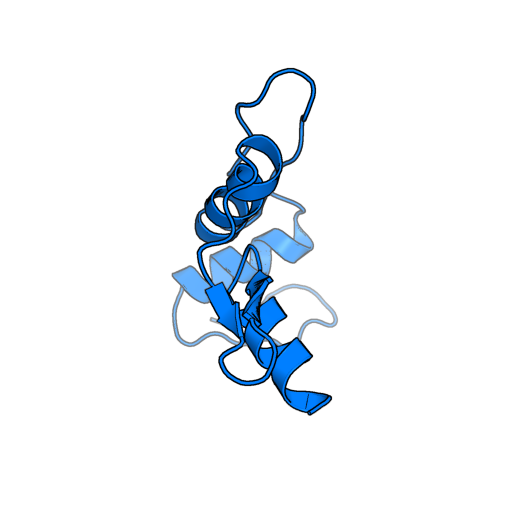 96.69 81 ARG A O 1
ATOM 649 N N . ILE A 1 82 ? -19.249 -8.279 -1.898 1.00 94.94 82 ILE A N 1
ATOM 650 C CA . ILE A 1 82 ? -19.995 -9.341 -1.204 1.00 94.94 82 ILE A CA 1
ATOM 651 C C . ILE A 1 82 ? -21.403 -8.903 -0.775 1.00 94.94 82 ILE A C 1
ATOM 653 O O . ILE A 1 82 ? -22.085 -9.670 -0.103 1.00 94.94 82 ILE A O 1
ATOM 657 N N . HIS A 1 83 ? -21.791 -7.671 -1.109 1.00 91.38 83 HIS A N 1
ATOM 658 C CA . HIS A 1 83 ? -23.192 -7.261 -1.150 1.00 91.38 83 HIS A CA 1
ATOM 659 C C . HIS A 1 83 ? -23.771 -7.687 -2.496 1.00 91.38 83 HIS A C 1
ATOM 661 O O . HIS A 1 83 ? -24.922 -8.166 -2.491 1.00 91.38 83 HIS A O 1
#

Sequence (83 aa):
HPCPIPDCDKKFARKSDFLRHYRIHTGERPFVCSQPGCGKSFIQRSALTVHMRVHTGDKPHACQDCGRLFSDSSSLARHRRIH

Nearest PDB structures (foldseek):
  5kea-assembly1_A  TM=8.529E-01  e=1.249E-08  Mus musculus
  6blw-assembly1_A  TM=8.070E-01  e=8.202E-09  Homo sapiens
  5ke8-assembly1_A  TM=8.544E-01  e=2.348E-08  Mus muscu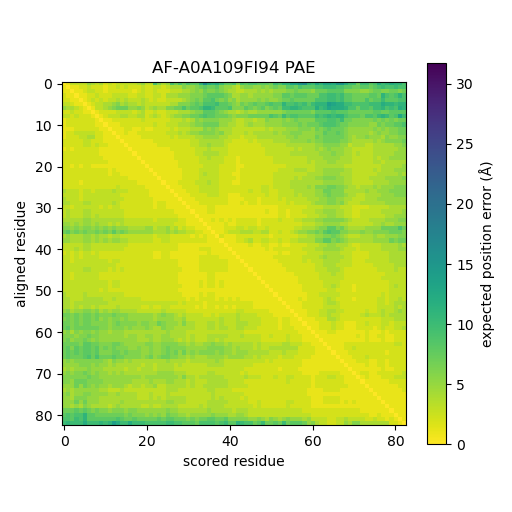lus
  5keb-assembly1_A  TM=8.148E-01  e=1.774E-08  Mus musculus
  6b0r-assembly1_D  TM=8.286E-01  e=2.348E-08  Homo sapiens

Foldseek 3Di:
DADPDPPGRDDDPDPVVNVLVVCVVVVDFPAFAPDPPPRDGHSDPVVNVLVVCVVVVDFPDADPVPRDTHSDPVVSVVVVVVD

Mean predicted aligned error: 3.41 Å

pLDDT: mean 96.3, std 1.51, range [91.19, 98.31]

Secondary structure (DSSP, 8-state):
-B--STT---B-SSHHHHHHHHHHHH----EE--STTT--EESSHHHHHHHHHHHHT---EE-TTT--EESSHHHHHHHGGG-

Solvent-accessible surface area (backbone atoms only — not comparable to full-atom values): 5097 Å² total; per-residue (Å²): 79,72,50,89,55,85,98,40,91,55,69,27,95,43,68,68,59,34,55,56,53,51,27,68,79,72,65,53,42,86,34,63,52,87,54,88,94,62,79,47,59,21,75,41,65,68,58,39,59,45,52,52,24,73,79,73,65,48,44,88,35,64,38,87,91,77,62,54,66,22,58,42,67,67,62,42,59,57,54,61,74,77,112